Protein AF-A0A6A6GCE8-F1 (afdb_monomer)

Foldseek 3Di:
DDDQDDVVPDDPQVVVLVVVLVVLVDPDPCVVDPVVCCVQPVDPVSSVVVCVVPPDDDWPCVNVQSVDPDHDDVVVLVPTDADDPPDADWDKHWDWQDAPPDDIDIDIDTADPPPQGPNRVNVCLVVVVDPVSCVSVVSHDDD

Nearest PDB structures (foldseek):
  3t9q-assembly1_B  TM=3.334E-01  e=6.397E+00  Bacillus subtilis

Organism: NCBI:txid302913

Radius of gyration: 18.26 Å; Cα contacts (8 Å, |Δi|>4): 139; chains: 1; bounding box: 40×38×46 Å

pLDDT: mean 82.49, std 11.28, range [32.28, 95.44]

Secondary structure (DSSP, 8-state):
-PPPP-TTTS-HHHHHHHHHHHHHTS---TTTS-HHHHHHTSSHHHHHHHHHHS-----TTHHHHHT-SSPPPHHHHHHSPPPPSSS---EEEEEEE--TTS--EEEEEEE-TTTTHHHHHHHHHHTT-SHHHHHHHHTT---

Sequence (143 aa):
MDMPFDHTRCTIEEYVDDATFRLLSVPGPKWYINPDIKVTFKERPAWDAVVADAPLSVAPGLDKVLSSDKPPPITFFASLPKPSKTHKQWGTYGAVLKKSGFPDIVYIGSGTNSVGRVDVRVRVYITGASPFGKLVRNCWSSW

Mean predicted aligned error: 7.43 Å

Solvent-accessible surface area (backbone atoms only — not comparable to full-atom values): 8966 Å² total; per-residue (Å²): 130,86,75,75,89,50,73,92,79,43,55,69,54,58,50,51,54,54,51,53,57,53,54,59,73,50,97,61,60,69,91,78,46,62,63,64,59,40,64,69,45,67,47,70,70,58,43,51,55,50,43,70,77,59,63,77,84,78,62,89,66,47,65,60,48,76,68,42,99,56,84,74,56,72,64,57,61,69,67,52,82,75,66,57,92,87,54,90,43,66,48,75,47,74,44,76,46,76,40,93,98,52,81,70,42,81,45,78,49,73,20,43,80,87,74,55,17,39,44,46,53,59,42,26,44,74,68,27,76,40,76,66,14,33,49,58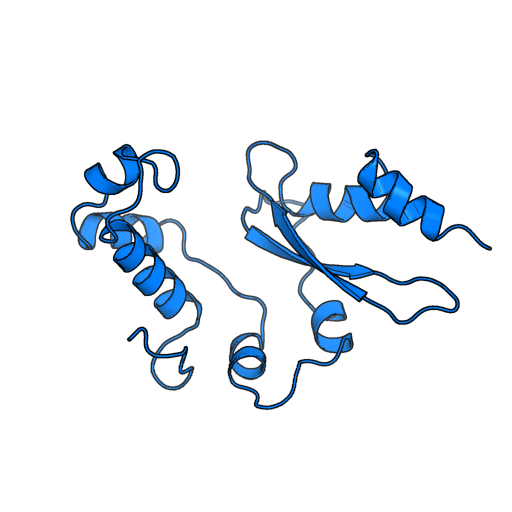,36,62,77,51,73,85,129

Structure (mmCIF, N/CA/C/O backbone):
data_AF-A0A6A6GCE8-F1
#
_entry.id   AF-A0A6A6GCE8-F1
#
loop_
_atom_site.group_PDB
_atom_site.id
_atom_site.type_symbol
_atom_site.label_atom_id
_atom_site.label_alt_id
_atom_site.label_comp_id
_atom_site.label_asym_id
_atom_site.label_entity_id
_atom_site.label_seq_id
_atom_site.pdbx_PDB_ins_code
_atom_site.Cartn_x
_atom_site.Cartn_y
_atom_site.Cartn_z
_atom_site.occupancy
_atom_site.B_iso_or_equiv
_atom_site.auth_seq_id
_atom_site.auth_comp_id
_atom_site.auth_asym_id
_atom_site.auth_atom_id
_atom_site.pdbx_PDB_model_num
ATOM 1 N N . MET A 1 1 ? 0.349 -18.977 -12.584 1.00 46.22 1 MET A N 1
ATOM 2 C CA . MET A 1 1 ? -0.228 -18.799 -11.236 1.00 46.22 1 MET A CA 1
ATOM 3 C C . MET A 1 1 ? 0.749 -17.940 -10.471 1.00 46.22 1 MET A C 1
ATOM 5 O O . MET A 1 1 ? 1.903 -18.340 -10.386 1.00 46.22 1 MET A O 1
ATOM 9 N N . ASP A 1 2 ? 0.329 -16.765 -10.006 1.00 59.22 2 ASP A N 1
ATOM 10 C CA . ASP A 1 2 ? 1.169 -15.984 -9.100 1.00 59.22 2 ASP A CA 1
ATOM 11 C C . ASP A 1 2 ? 1.319 -16.763 -7.795 1.00 59.22 2 ASP A C 1
ATOM 13 O O . ASP A 1 2 ? 0.334 -17.205 -7.202 1.00 59.22 2 ASP A O 1
ATOM 17 N N . MET A 1 3 ? 2.567 -17.003 -7.408 1.00 62.81 3 MET A N 1
ATOM 18 C CA . MET A 1 3 ? 2.886 -17.630 -6.134 1.00 62.81 3 MET A CA 1
ATOM 19 C C . MET A 1 3 ? 2.475 -16.664 -5.018 1.00 62.81 3 MET A C 1
ATOM 21 O O . MET A 1 3 ? 2.830 -15.488 -5.112 1.00 62.81 3 MET A O 1
ATOM 25 N N . PRO A 1 4 ? 1.743 -17.115 -3.985 1.00 72.31 4 PRO A N 1
ATOM 26 C CA . PRO A 1 4 ? 1.458 -16.275 -2.831 1.00 72.31 4 PRO A CA 1
ATOM 27 C C . PRO A 1 4 ? 2.767 -15.817 -2.177 1.00 72.31 4 PRO A C 1
ATOM 29 O O . PRO A 1 4 ? 3.790 -16.499 -2.274 1.00 72.31 4 PRO A O 1
ATOM 32 N N . PHE A 1 5 ? 2.725 -14.658 -1.518 1.00 76.69 5 PHE A N 1
ATOM 33 C CA . PHE A 1 5 ? 3.858 -14.146 -0.754 1.00 76.69 5 PHE A CA 1
ATOM 34 C C . PHE A 1 5 ? 4.348 -15.195 0.257 1.00 76.69 5 PHE A C 1
ATOM 36 O O . PHE A 1 5 ? 3.555 -15.760 1.010 1.00 76.69 5 PHE A O 1
ATOM 43 N N . ASP A 1 6 ? 5.660 -15.430 0.267 1.00 75.69 6 ASP A N 1
ATOM 44 C CA . ASP A 1 6 ? 6.348 -16.337 1.182 1.00 75.69 6 ASP A CA 1
ATOM 45 C C . ASP A 1 6 ? 7.534 -15.593 1.808 1.00 75.69 6 ASP A C 1
ATOM 47 O O . ASP A 1 6 ? 8.576 -15.406 1.173 1.00 75.69 6 ASP A O 1
ATOM 51 N N . HIS A 1 7 ? 7.370 -15.178 3.067 1.00 74.75 7 HIS A N 1
ATOM 52 C CA . HIS A 1 7 ? 8.373 -14.420 3.823 1.00 74.75 7 HIS A CA 1
ATOM 53 C C . HIS A 1 7 ? 9.698 -15.173 4.030 1.00 74.75 7 HIS A C 1
ATOM 55 O O . HIS A 1 7 ? 10.686 -14.567 4.437 1.00 74.75 7 HIS A O 1
ATOM 61 N N . THR A 1 8 ? 9.741 -16.486 3.776 1.00 79.81 8 THR A N 1
ATOM 62 C CA . THR A 1 8 ? 10.981 -17.272 3.855 1.00 79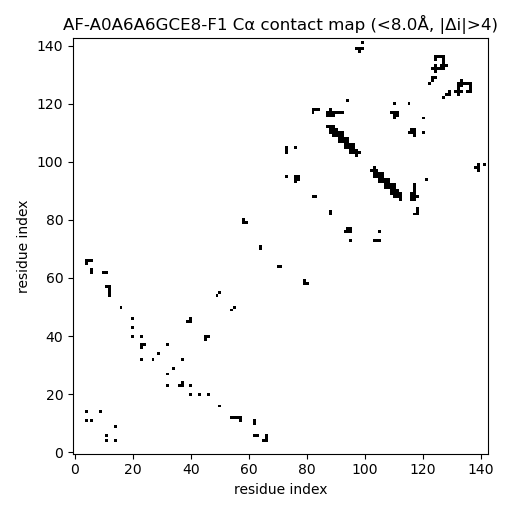.81 8 THR A CA 1
ATOM 63 C C . THR A 1 8 ? 11.850 -17.134 2.604 1.00 79.81 8 THR A C 1
ATOM 65 O O . THR A 1 8 ? 13.020 -17.514 2.632 1.00 79.81 8 THR A O 1
ATOM 68 N N . ARG A 1 9 ? 11.298 -16.593 1.508 1.00 81.00 9 ARG A N 1
ATOM 69 C CA . ARG A 1 9 ? 11.967 -16.507 0.199 1.00 81.00 9 ARG A CA 1
ATOM 70 C C . ARG A 1 9 ? 12.398 -15.100 -0.185 1.00 81.00 9 ARG A C 1
ATOM 72 O O . ARG A 1 9 ? 13.369 -14.962 -0.922 1.00 81.00 9 ARG A O 1
ATOM 79 N N . CYS A 1 10 ? 11.672 -14.086 0.266 1.00 86.44 10 CYS A N 1
ATOM 80 C CA . CYS A 1 10 ? 11.970 -12.685 -0.004 1.00 86.44 10 CYS A CA 1
ATOM 81 C C . CYS A 1 10 ? 11.304 -11.783 1.038 1.00 86.44 10 CYS A C 1
ATOM 83 O O . CYS A 1 10 ? 10.364 -12.178 1.734 1.00 86.44 10 CYS A O 1
ATOM 85 N N . THR A 1 11 ? 11.769 -10.543 1.108 1.00 90.81 11 THR A N 1
ATOM 86 C CA . THR A 1 11 ? 11.090 -9.469 1.840 1.00 90.81 11 THR A CA 1
ATOM 87 C C . THR A 1 11 ? 9.766 -9.089 1.160 1.00 90.81 11 THR A C 1
ATOM 89 O O . THR A 1 11 ? 9.504 -9.457 0.009 1.00 90.81 11 THR A O 1
ATOM 92 N N . ILE A 1 12 ? 8.892 -8.366 1.873 1.00 91.31 12 ILE A N 1
ATOM 93 C CA . ILE A 1 12 ? 7.637 -7.873 1.280 1.00 91.31 12 ILE A CA 1
ATOM 94 C C . ILE A 1 12 ? 7.951 -6.857 0.185 1.00 91.31 12 ILE A C 1
ATOM 96 O O . ILE A 1 12 ? 7.316 -6.877 -0.865 1.00 91.31 12 ILE A O 1
ATOM 100 N N . GLU A 1 13 ? 8.923 -5.986 0.433 1.00 93.00 13 GLU A N 1
ATOM 101 C CA . GLU A 1 13 ? 9.412 -4.983 -0.503 1.00 93.00 13 GLU A CA 1
ATOM 102 C C . GLU A 1 13 ? 9.817 -5.633 -1.830 1.00 93.00 13 GLU A C 1
ATOM 104 O O . GLU A 1 13 ? 9.210 -5.335 -2.857 1.00 93.00 13 GLU A O 1
ATOM 109 N N . GLU A 1 14 ? 10.726 -6.615 -1.794 1.00 91.81 14 GLU A N 1
ATOM 110 C CA . GLU A 1 14 ? 11.170 -7.349 -2.990 1.00 91.81 14 GLU A CA 1
ATOM 111 C C . GLU A 1 14 ? 10.011 -8.034 -3.720 1.00 91.81 14 GLU A C 1
ATOM 113 O O . GLU A 1 14 ? 9.948 -8.015 -4.952 1.00 91.81 14 GLU A O 1
ATOM 118 N N . TYR A 1 15 ? 9.073 -8.628 -2.974 1.00 91.75 15 TYR A N 1
ATOM 119 C CA . TYR A 1 15 ? 7.897 -9.262 -3.563 1.00 91.75 15 TYR A CA 1
ATOM 120 C C . TYR A 1 15 ? 7.009 -8.247 -4.293 1.00 91.75 15 TYR A C 1
ATOM 122 O O . TYR A 1 15 ? 6.556 -8.512 -5.409 1.00 91.75 15 TYR A O 1
ATOM 130 N N . VAL A 1 16 ? 6.747 -7.090 -3.676 1.00 91.44 16 VAL A N 1
ATOM 131 C CA . VAL A 1 16 ? 5.928 -6.019 -4.262 1.00 91.44 16 VAL A CA 1
ATOM 132 C C . VAL A 1 16 ? 6.621 -5.420 -5.481 1.00 91.44 16 VAL A C 1
ATOM 134 O O . VAL A 1 16 ? 5.958 -5.209 -6.498 1.00 91.44 16 VAL A O 1
ATOM 137 N N . ASP A 1 17 ? 7.931 -5.195 -5.420 1.00 93.25 17 ASP A N 1
ATOM 138 C CA . ASP A 1 17 ? 8.709 -4.659 -6.537 1.00 93.25 17 ASP A CA 1
ATOM 139 C C . ASP A 1 17 ? 8.699 -5.617 -7.731 1.00 93.25 17 ASP A C 1
ATOM 141 O O . ASP A 1 17 ? 8.403 -5.210 -8.859 1.00 93.25 17 ASP A O 1
ATOM 145 N N . ASP A 1 18 ? 8.935 -6.909 -7.491 1.00 92.19 18 ASP A N 1
ATOM 146 C CA . ASP A 1 18 ? 8.909 -7.926 -8.540 1.00 92.19 18 ASP A CA 1
ATOM 147 C C . ASP A 1 18 ? 7.506 -8.110 -9.139 1.00 92.19 18 ASP A C 1
ATOM 149 O O . ASP A 1 18 ? 7.341 -8.154 -10.363 1.00 92.19 18 ASP A O 1
ATOM 153 N N . ALA A 1 19 ? 6.474 -8.162 -8.292 1.00 90.94 19 ALA A N 1
ATOM 154 C CA . ALA A 1 19 ? 5.087 -8.238 -8.742 1.00 90.94 19 ALA A CA 1
ATOM 155 C C . ALA A 1 19 ? 4.698 -7.006 -9.572 1.00 90.94 19 ALA A C 1
ATOM 157 O O . ALA A 1 19 ? 4.037 -7.137 -10.605 1.00 90.94 19 ALA A O 1
ATOM 158 N N . THR A 1 20 ? 5.141 -5.813 -9.169 1.00 90.44 20 THR A N 1
ATOM 159 C CA . THR A 1 20 ? 4.852 -4.571 -9.895 1.00 90.44 20 THR A CA 1
ATOM 160 C C . THR A 1 20 ? 5.530 -4.555 -11.258 1.00 90.44 20 THR A C 1
ATOM 162 O O . THR A 1 20 ? 4.884 -4.223 -12.253 1.00 90.44 20 THR A O 1
ATOM 165 N N . PHE A 1 21 ? 6.785 -5.000 -11.349 1.00 92.00 21 PHE A N 1
ATOM 166 C CA . PHE A 1 21 ? 7.459 -5.136 -12.637 1.00 92.00 21 PHE A CA 1
ATOM 167 C C . PHE A 1 21 ? 6.745 -6.145 -13.554 1.00 92.00 21 PHE A C 1
ATOM 169 O O . PHE A 1 21 ? 6.503 -5.866 -14.732 1.00 92.00 21 PHE A O 1
ATOM 176 N N . ARG A 1 22 ? 6.312 -7.294 -13.013 1.00 89.88 22 ARG A N 1
ATOM 177 C CA . ARG A 1 22 ? 5.512 -8.280 -13.763 1.00 89.88 22 ARG A CA 1
ATOM 178 C C . ARG A 1 22 ? 4.199 -7.693 -14.285 1.00 89.88 22 ARG A C 1
ATOM 180 O O . ARG A 1 22 ? 3.833 -7.967 -15.430 1.00 89.88 22 ARG A O 1
ATOM 187 N N . LEU A 1 23 ? 3.523 -6.843 -13.505 1.00 87.31 23 LEU A N 1
ATOM 188 C CA . LEU A 1 23 ? 2.284 -6.175 -13.927 1.00 87.31 23 LEU A CA 1
ATOM 189 C C . LEU A 1 23 ? 2.469 -5.311 -15.182 1.00 87.31 23 LEU A C 1
ATOM 191 O O . LEU A 1 23 ? 1.546 -5.212 -15.991 1.00 87.31 23 LEU A O 1
ATOM 195 N N . LEU A 1 24 ? 3.657 -4.743 -15.410 1.00 86.19 24 LEU A N 1
ATOM 196 C CA . LEU A 1 24 ? 3.935 -3.956 -16.620 1.00 86.19 24 LEU A CA 1
ATOM 197 C C . LEU A 1 24 ? 3.834 -4.798 -17.902 1.00 86.19 24 LEU A C 1
ATOM 199 O O . LEU A 1 24 ? 3.419 -4.293 -18.953 1.00 86.19 24 LEU A O 1
ATOM 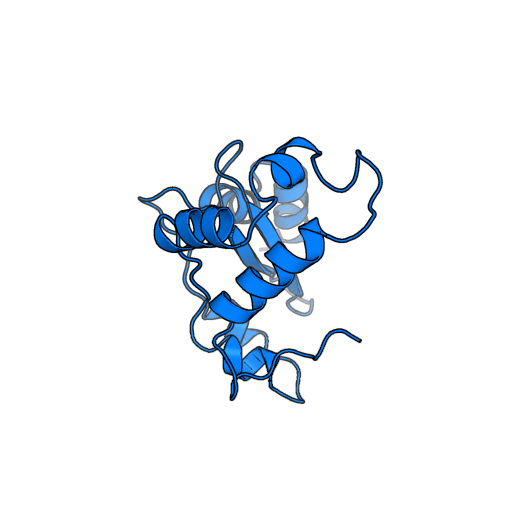203 N N . SER A 1 25 ? 4.135 -6.095 -17.795 1.00 82.69 25 SER A N 1
ATOM 204 C CA . SER A 1 25 ? 4.062 -7.060 -18.899 1.00 82.69 25 SER A CA 1
ATOM 205 C C . SER A 1 25 ? 2.645 -7.577 -19.165 1.00 82.69 25 SER A C 1
ATOM 207 O O . SER A 1 25 ? 2.397 -8.174 -20.212 1.00 82.69 25 SER A O 1
ATOM 209 N N . VAL A 1 26 ? 1.686 -7.325 -18.266 1.00 85.06 26 VAL A N 1
ATOM 210 C CA . VAL A 1 26 ? 0.299 -7.771 -18.447 1.00 85.06 26 VAL A CA 1
ATOM 211 C C . VAL A 1 26 ? -0.357 -6.973 -19.582 1.00 85.06 26 VAL A C 1
ATOM 213 O O . VAL A 1 26 ? -0.300 -5.733 -19.580 1.00 85.06 26 VAL A O 1
ATOM 216 N N . PRO A 1 27 ? -1.003 -7.633 -20.564 1.00 81.81 27 PRO A N 1
ATOM 217 C CA . PRO A 1 27 ? -1.789 -6.948 -21.582 1.00 81.81 27 PRO A CA 1
ATOM 218 C C . PRO A 1 27 ? -3.039 -6.338 -20.931 1.00 81.81 27 PRO A C 1
ATOM 220 O O . PRO A 1 27 ? -4.075 -6.977 -20.793 1.00 81.81 27 PRO A O 1
ATOM 223 N N . GLY A 1 28 ? -2.913 -5.089 -20.489 1.00 79.81 28 GLY A N 1
ATOM 224 C CA . GLY A 1 28 ? -3.994 -4.283 -19.937 1.00 79.81 28 GLY A CA 1
ATOM 225 C C . GLY A 1 28 ? -4.386 -3.153 -20.892 1.00 79.81 28 GLY A C 1
ATOM 226 O O . GLY A 1 28 ? -3.541 -2.667 -21.652 1.00 79.81 28 GLY A O 1
ATOM 227 N N . PRO A 1 29 ? -5.650 -2.706 -20.871 1.00 80.88 29 PRO A N 1
ATOM 228 C CA . PRO A 1 29 ? -6.080 -1.554 -21.655 1.00 80.88 29 PRO A CA 1
ATOM 229 C C . PRO A 1 29 ? -5.353 -0.275 -21.205 1.00 80.88 29 PRO A C 1
ATOM 231 O O . PRO A 1 29 ? -4.949 -0.150 -20.051 1.00 80.88 29 PRO A O 1
ATOM 234 N N . LYS A 1 30 ? -5.218 0.712 -22.104 1.00 79.19 30 LYS A N 1
ATOM 235 C CA . LYS A 1 30 ? -4.456 1.958 -21.849 1.00 79.19 30 LYS A CA 1
ATOM 236 C C . LYS A 1 30 ? -4.938 2.762 -20.632 1.00 79.19 30 LYS A C 1
ATOM 238 O O . LYS A 1 30 ? -4.163 3.519 -20.065 1.00 79.19 30 LYS A O 1
ATOM 243 N N . TRP A 1 31 ? -6.206 2.620 -20.244 1.00 84.12 31 TRP A N 1
ATOM 244 C CA . TRP A 1 31 ? -6.757 3.277 -19.054 1.00 84.12 31 TRP A CA 1
ATOM 245 C C . TRP A 1 31 ? -6.325 2.608 -17.740 1.00 84.12 31 TRP A C 1
ATOM 247 O O . TRP A 1 31 ? -6.473 3.211 -16.682 1.00 84.12 31 TRP A O 1
ATOM 257 N N . TYR A 1 32 ? -5.817 1.374 -17.798 1.00 82.06 32 TYR A N 1
ATOM 258 C CA . T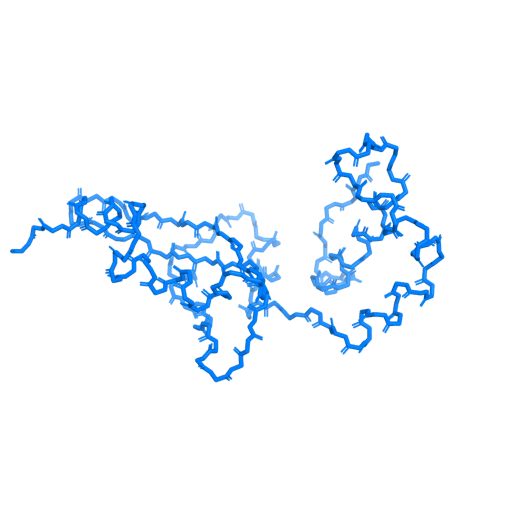YR A 1 32 ? -5.430 0.586 -16.629 1.00 82.06 32 TYR A CA 1
ATOM 259 C C . TYR A 1 32 ? -3.951 0.768 -16.273 1.00 82.06 32 TYR A C 1
ATOM 261 O O . TYR A 1 32 ? -3.619 0.991 -15.112 1.00 82.06 32 TYR A O 1
ATOM 269 N N . ILE A 1 33 ? -3.064 0.720 -17.272 1.00 83.00 33 ILE A N 1
ATOM 270 C CA . ILE A 1 33 ? -1.624 0.965 -17.106 1.00 83.00 33 ILE A CA 1
ATOM 271 C C . ILE A 1 33 ? -1.217 2.069 -18.073 1.00 83.00 33 ILE A C 1
ATOM 273 O O . ILE A 1 33 ? -1.451 1.953 -19.278 1.00 83.00 33 ILE A O 1
ATOM 277 N N . ASN A 1 34 ? -0.572 3.112 -17.547 1.00 85.94 34 ASN A N 1
ATOM 278 C CA . ASN A 1 34 ? -0.030 4.185 -18.370 1.00 85.94 34 ASN A CA 1
ATOM 279 C C . ASN A 1 34 ? 0.992 3.597 -19.374 1.00 85.94 34 ASN A C 1
ATOM 281 O O . ASN A 1 34 ? 1.956 2.959 -18.939 1.00 85.94 34 ASN A O 1
ATOM 285 N N . PRO A 1 35 ? 0.808 3.789 -20.697 1.00 86.50 35 PRO A N 1
ATOM 286 C CA . PRO A 1 35 ? 1.724 3.260 -21.706 1.00 86.50 35 PRO A CA 1
ATOM 287 C C . PRO A 1 35 ? 3.165 3.755 -21.537 1.00 86.50 35 PRO A C 1
ATOM 289 O O . PRO A 1 35 ? 4.085 2.994 -21.830 1.00 86.50 35 PRO A O 1
ATOM 292 N N . ASP A 1 36 ? 3.375 4.962 -21.009 1.00 89.00 36 ASP A N 1
ATOM 293 C CA . ASP A 1 36 ? 4.713 5.521 -20.802 1.00 89.00 36 ASP A CA 1
ATOM 294 C C . ASP A 1 36 ? 5.505 4.694 -19.785 1.00 89.00 36 ASP A C 1
ATOM 296 O O . ASP A 1 36 ? 6.672 4.400 -20.011 1.00 89.00 36 ASP A O 1
ATOM 300 N N . ILE A 1 37 ? 4.850 4.206 -18.722 1.00 87.94 37 ILE A N 1
ATOM 301 C CA . ILE A 1 37 ? 5.480 3.332 -17.717 1.00 87.94 37 ILE A CA 1
ATOM 302 C C . ILE A 1 37 ? 6.005 2.054 -18.384 1.00 87.94 37 ILE A C 1
ATOM 304 O O . ILE A 1 37 ? 7.110 1.610 -18.085 1.00 87.94 37 ILE A O 1
ATOM 308 N N . LYS A 1 38 ? 5.258 1.482 -19.336 1.00 86.38 38 LYS A N 1
ATOM 309 C CA . LYS A 1 38 ? 5.699 0.280 -20.063 1.00 86.38 38 LYS A CA 1
ATOM 310 C C . LYS A 1 38 ? 6.898 0.544 -20.968 1.00 86.38 38 LYS A C 1
ATOM 312 O O . LYS A 1 38 ? 7.729 -0.340 -21.145 1.00 86.38 38 LYS A O 1
ATOM 317 N N . VAL A 1 39 ? 6.966 1.731 -21.568 1.00 88.62 39 VAL A N 1
ATOM 318 C CA . VAL A 1 39 ? 8.080 2.126 -22.438 1.00 88.62 39 VAL A CA 1
ATOM 319 C C . VAL A 1 39 ? 9.326 2.410 -21.603 1.00 88.62 39 VAL A C 1
ATOM 321 O O . VAL A 1 39 ? 10.393 1.887 -21.912 1.00 88.62 39 VAL A O 1
ATOM 324 N N . THR A 1 40 ? 9.186 3.190 -20.530 1.00 91.38 40 THR A N 1
ATOM 325 C CA . THR A 1 40 ? 10.283 3.555 -19.626 1.00 91.38 40 THR A CA 1
ATOM 326 C C . THR A 1 40 ? 10.873 2.336 -18.923 1.00 91.38 40 THR A C 1
ATOM 328 O O . THR A 1 40 ? 12.090 2.209 -18.844 1.00 91.38 40 THR A O 1
ATOM 331 N N . PHE A 1 41 ? 10.027 1.414 -18.462 1.00 92.38 41 PHE A N 1
ATOM 332 C CA . PHE A 1 41 ? 10.437 0.221 -17.716 1.00 92.38 41 PHE A CA 1
ATOM 333 C C . PHE A 1 41 ? 10.275 -1.055 -18.542 1.00 92.38 41 PHE A C 1
ATOM 335 O O . PHE A 1 41 ? 9.849 -2.092 -18.037 1.00 92.38 41 PHE A O 1
ATOM 342 N N . LYS A 1 42 ? 10.609 -0.982 -19.835 1.00 88.25 42 LYS A N 1
ATOM 343 C CA . LYS A 1 42 ? 10.590 -2.147 -20.728 1.00 88.25 42 LYS A CA 1
ATOM 344 C C . LYS A 1 42 ? 11.529 -3.255 -20.240 1.00 88.25 42 LYS A C 1
ATOM 346 O O . LYS A 1 42 ? 11.239 -4.435 -20.419 1.00 88.25 42 LYS A O 1
ATOM 351 N N . GLU A 1 43 ? 12.650 -2.867 -19.641 1.00 91.38 43 GLU A N 1
ATOM 352 C CA . GLU A 1 43 ? 13.677 -3.773 -19.138 1.00 91.38 43 GLU A CA 1
ATOM 353 C C . GLU A 1 43 ? 13.838 -3.620 -17.624 1.00 91.38 43 GLU A C 1
ATOM 355 O O . GLU A 1 43 ? 13.768 -2.516 -17.079 1.00 91.38 43 GLU A O 1
ATOM 360 N N . ARG A 1 44 ? 14.087 -4.747 -16.949 1.00 92.69 44 ARG A N 1
ATOM 361 C CA . ARG A 1 44 ? 14.202 -4.831 -15.487 1.00 92.69 44 ARG A CA 1
ATOM 362 C C . ARG A 1 44 ? 15.257 -3.887 -14.885 1.00 92.69 44 ARG A C 1
ATOM 364 O O . ARG A 1 44 ? 14.934 -3.254 -13.884 1.00 92.69 44 ARG A O 1
ATOM 371 N N . PRO A 1 45 ? 16.443 -3.676 -15.492 1.00 95.44 45 PRO A N 1
ATOM 372 C CA . PRO A 1 45 ? 17.445 -2.776 -14.918 1.00 95.44 45 PRO A CA 1
ATOM 373 C C . PRO A 1 45 ? 16.970 -1.327 -14.738 1.00 95.44 45 PRO A C 1
ATOM 375 O O . PRO A 1 45 ? 17.354 -0.674 -13.771 1.00 95.44 45 PRO A O 1
ATOM 378 N N . ALA A 1 46 ? 16.114 -0.817 -15.632 1.00 93.81 46 ALA A N 1
ATOM 379 C CA . ALA A 1 46 ? 15.567 0.536 -15.499 1.00 93.81 46 ALA A CA 1
ATOM 380 C C . ALA A 1 46 ? 14.606 0.651 -14.304 1.00 93.81 46 ALA A C 1
ATOM 382 O O . ALA A 1 46 ? 14.554 1.688 -13.645 1.00 93.81 46 ALA A O 1
ATOM 383 N N . TRP A 1 47 ? 13.856 -0.417 -14.018 1.00 94.19 47 TRP A N 1
ATOM 384 C CA . TRP A 1 47 ? 12.995 -0.512 -12.840 1.00 94.19 47 TRP A CA 1
ATOM 385 C C . TRP A 1 47 ? 13.824 -0.609 -11.557 1.00 94.19 47 TRP A C 1
ATOM 387 O O . TRP A 1 47 ? 13.611 0.171 -10.631 1.00 94.19 47 TRP A O 1
ATOM 397 N N . ASP A 1 48 ? 14.814 -1.503 -11.537 1.00 94.75 48 ASP A N 1
ATOM 398 C CA . ASP A 1 48 ? 15.682 -1.720 -10.375 1.00 94.75 48 ASP A CA 1
ATOM 399 C C . ASP A 1 48 ? 16.445 -0.449 -9.983 1.00 94.75 48 ASP A C 1
ATOM 401 O O . ASP A 1 48 ? 16.614 -0.176 -8.798 1.00 94.75 48 ASP A O 1
ATOM 405 N N . ALA A 1 49 ? 16.845 0.375 -10.959 1.00 95.19 49 ALA A N 1
ATOM 406 C CA . ALA A 1 49 ? 17.468 1.669 -10.692 1.00 95.19 49 ALA A CA 1
ATOM 407 C C . ALA A 1 49 ? 16.543 2.626 -9.915 1.00 95.19 49 ALA A C 1
ATOM 409 O O . ALA A 1 49 ? 17.004 3.330 -9.019 1.00 95.19 49 ALA A O 1
ATOM 410 N N . VAL A 1 50 ? 15.239 2.637 -10.219 1.00 92.56 50 VAL A N 1
ATOM 411 C CA . VAL A 1 50 ? 14.252 3.463 -9.500 1.00 92.56 50 VAL A CA 1
ATOM 412 C C . VAL A 1 50 ? 13.962 2.899 -8.113 1.00 92.56 50 VAL A C 1
ATOM 414 O O . VAL A 1 50 ? 13.878 3.663 -7.154 1.00 92.56 50 VAL A O 1
ATOM 417 N N . VAL A 1 51 ? 13.850 1.575 -7.988 1.00 93.69 51 VAL A N 1
ATOM 418 C CA . VAL A 1 51 ? 13.678 0.907 -6.688 1.00 93.69 51 VAL A CA 1
ATOM 419 C C . VAL A 1 51 ? 14.877 1.175 -5.774 1.00 93.69 51 VAL A C 1
ATOM 421 O O . VAL A 1 51 ? 14.698 1.427 -4.587 1.00 93.69 51 VAL A O 1
ATOM 424 N N . ALA A 1 52 ? 16.096 1.184 -6.319 1.00 94.62 52 ALA A N 1
ATOM 425 C CA . ALA A 1 52 ? 17.302 1.498 -5.558 1.00 94.62 52 ALA A CA 1
ATOM 426 C C . ALA A 1 52 ? 17.359 2.968 -5.098 1.00 94.62 52 ALA A C 1
ATOM 428 O O . ALA A 1 52 ? 17.839 3.239 -3.998 1.00 94.62 52 ALA A O 1
ATOM 429 N N . ASP A 1 53 ? 16.870 3.908 -5.915 1.00 94.12 53 ASP A N 1
ATOM 430 C CA . ASP A 1 53 ? 16.821 5.341 -5.579 1.00 94.12 53 ASP A CA 1
ATOM 431 C C . ASP A 1 53 ? 15.717 5.669 -4.556 1.00 94.12 53 ASP A C 1
ATOM 433 O O . ASP A 1 53 ? 15.886 6.522 -3.683 1.00 94.12 53 ASP A O 1
ATOM 437 N N . ALA A 1 54 ? 14.589 4.958 -4.628 1.00 89.62 54 ALA A N 1
ATOM 438 C CA . ALA A 1 54 ? 13.424 5.172 -3.777 1.00 89.62 54 ALA A CA 1
ATOM 439 C C . ALA A 1 54 ? 12.856 3.842 -3.247 1.00 89.62 54 ALA A C 1
ATOM 441 O O . ALA A 1 54 ? 11.759 3.439 -3.652 1.00 89.62 54 ALA A O 1
ATOM 442 N N . PRO A 1 55 ? 13.564 3.165 -2.324 1.00 92.00 55 PRO A N 1
ATOM 443 C CA . PRO A 1 55 ? 13.146 1.862 -1.828 1.00 92.00 55 PRO A CA 1
ATOM 444 C C . PRO A 1 55 ? 11.826 1.949 -1.064 1.00 92.00 55 PRO A C 1
ATOM 446 O O . PRO A 1 55 ? 11.557 2.904 -0.322 1.00 92.00 55 PRO A O 1
ATOM 449 N N . LEU A 1 56 ? 11.004 0.912 -1.218 1.00 92.12 56 LEU A N 1
ATOM 450 C CA . LEU A 1 56 ? 9.818 0.738 -0.395 1.00 92.12 56 LEU A CA 1
ATOM 451 C C . LEU A 1 56 ? 10.214 0.511 1.067 1.00 92.12 56 LEU A C 1
ATOM 453 O O . LEU A 1 56 ? 11.293 0.025 1.392 1.00 92.12 56 LEU A O 1
ATOM 457 N N . SER A 1 57 ? 9.307 0.877 1.965 1.00 91.19 57 SER A N 1
ATOM 458 C CA . SER A 1 57 ? 9.401 0.514 3.375 1.00 91.19 57 SER A CA 1
ATOM 459 C C . SER A 1 57 ? 8.039 0.040 3.842 1.00 91.19 57 SER A C 1
ATOM 461 O O . SER A 1 57 ? 7.018 0.677 3.554 1.00 91.19 57 SER A O 1
ATOM 463 N N . VAL A 1 58 ? 8.013 -1.078 4.560 1.00 91.38 58 VAL A N 1
ATOM 464 C CA . VAL A 1 58 ? 6.781 -1.604 5.149 1.00 91.38 58 VAL A CA 1
ATOM 465 C C . VAL A 1 58 ? 6.732 -1.394 6.655 1.00 91.38 58 VAL A C 1
ATOM 467 O O . VAL A 1 58 ? 7.731 -1.139 7.329 1.00 91.38 58 VAL A O 1
ATOM 470 N N . ALA A 1 59 ? 5.523 -1.476 7.208 1.00 90.00 59 ALA A N 1
ATOM 471 C CA . ALA A 1 59 ? 5.353 -1.391 8.646 1.00 90.00 59 ALA A CA 1
ATOM 472 C C . ALA A 1 59 ? 5.948 -2.632 9.344 1.00 90.00 59 ALA A C 1
ATOM 474 O O . ALA A 1 59 ? 5.776 -3.749 8.847 1.00 90.00 59 ALA A O 1
ATOM 475 N N . PRO A 1 60 ? 6.588 -2.474 10.518 1.00 88.56 60 PRO A N 1
ATOM 476 C CA . PRO A 1 60 ? 7.160 -3.597 11.253 1.00 88.56 60 PRO A CA 1
ATOM 477 C C . PRO A 1 60 ? 6.132 -4.698 11.548 1.00 88.56 60 PRO A C 1
ATOM 479 O O . PRO A 1 60 ? 5.025 -4.417 12.009 1.00 88.56 60 PRO A O 1
ATOM 482 N N . GLY A 1 61 ? 6.515 -5.955 11.315 1.00 86.81 61 GLY A N 1
ATOM 483 C CA . GLY A 1 61 ? 5.676 -7.127 11.582 1.00 86.81 61 GLY A CA 1
ATOM 484 C C . GLY A 1 61 ? 4.603 -7.412 10.527 1.00 86.81 61 GLY A C 1
ATOM 485 O O . GLY A 1 61 ? 3.813 -8.338 10.719 1.00 86.81 61 GLY A O 1
ATOM 486 N N . LEU A 1 62 ? 4.554 -6.646 9.428 1.00 87.81 62 LEU A N 1
ATOM 487 C CA . LEU A 1 62 ? 3.615 -6.897 8.331 1.00 87.81 62 LEU A CA 1
ATOM 488 C C . LEU A 1 62 ? 3.848 -8.266 7.670 1.00 87.81 62 LEU A C 1
ATOM 490 O O . LEU A 1 62 ? 2.889 -8.936 7.305 1.00 87.81 62 LEU A O 1
ATOM 494 N N . ASP A 1 63 ? 5.099 -8.706 7.578 1.00 84.94 63 ASP A N 1
ATOM 495 C CA . ASP A 1 63 ? 5.532 -10.013 7.066 1.00 84.94 63 ASP A CA 1
ATOM 496 C C . ASP A 1 63 ? 4.862 -11.172 7.811 1.00 84.94 63 ASP A C 1
ATOM 498 O O . ASP A 1 63 ? 4.277 -12.074 7.202 1.00 84.94 63 ASP A O 1
ATOM 502 N N . LYS A 1 64 ? 4.868 -11.093 9.144 1.00 83.81 64 LYS A N 1
ATOM 503 C CA . LYS A 1 64 ? 4.239 -12.080 10.027 1.00 83.81 64 LYS A CA 1
ATOM 504 C C . LYS A 1 64 ? 2.726 -12.063 9.889 1.00 83.81 64 LYS A C 1
ATOM 506 O O . LYS A 1 64 ? 2.101 -13.116 9.888 1.00 83.81 64 LYS A O 1
ATOM 511 N N . VAL A 1 65 ? 2.142 -10.871 9.761 1.00 86.81 65 VAL A N 1
ATOM 512 C CA . VAL A 1 65 ? 0.695 -10.706 9.589 1.00 86.81 65 VAL A CA 1
ATOM 513 C C . VAL A 1 65 ? 0.219 -11.275 8.254 1.00 86.81 65 VAL A C 1
ATOM 515 O O . VAL A 1 65 ? -0.782 -11.983 8.234 1.00 86.81 65 VAL A O 1
ATOM 518 N N . LEU A 1 66 ? 0.929 -11.008 7.156 1.00 83.06 66 LEU A N 1
ATOM 519 C CA . LEU A 1 66 ? 0.568 -11.522 5.829 1.00 83.06 66 LEU A CA 1
ATOM 520 C C . LEU A 1 66 ? 0.764 -13.037 5.702 1.00 83.06 66 LEU A C 1
ATOM 522 O O . LEU A 1 66 ? 0.093 -13.665 4.890 1.00 83.06 66 LEU A O 1
ATOM 526 N N . SER A 1 67 ? 1.650 -13.616 6.512 1.00 82.06 67 SER A N 1
ATOM 527 C CA . SER A 1 67 ? 1.928 -15.058 6.525 1.00 82.06 67 SER A CA 1
ATOM 528 C C . SER A 1 67 ? 1.105 -15.837 7.560 1.00 82.06 67 SER A C 1
ATOM 530 O O . SER A 1 67 ? 1.270 -17.048 7.689 1.00 82.06 67 SER A O 1
ATOM 532 N N . SER A 1 68 ? 0.254 -15.153 8.329 1.00 85.75 68 SER A N 1
ATOM 533 C CA . SER A 1 68 ? -0.569 -15.747 9.385 1.00 85.75 68 SER A CA 1
ATOM 534 C C . SER A 1 68 ? -1.827 -16.402 8.811 1.00 85.75 68 SER A C 1
ATOM 536 O O . SER A 1 68 ? -2.502 -15.837 7.953 1.00 85.75 68 SER A O 1
ATOM 538 N N . ASP A 1 69 ? -2.196 -17.567 9.344 1.00 88.94 69 ASP A N 1
ATOM 539 C CA . ASP A 1 69 ? -3.464 -18.253 9.056 1.00 88.94 69 ASP A CA 1
ATOM 540 C C . ASP A 1 69 ? -4.675 -17.568 9.717 1.00 88.94 69 ASP A C 1
ATOM 542 O O . ASP A 1 69 ? -5.828 -17.802 9.349 1.00 88.94 69 ASP A O 1
ATOM 546 N N . LYS A 1 70 ? -4.410 -16.698 10.696 1.00 90.94 70 LYS A N 1
ATOM 547 C CA . LYS A 1 70 ? -5.404 -15.905 11.419 1.00 90.94 70 LYS A CA 1
ATOM 548 C C . LYS A 1 70 ? -5.334 -14.436 11.011 1.00 90.94 70 LYS A C 1
ATOM 550 O O . LYS A 1 70 ? -4.230 -13.900 10.872 1.00 90.94 70 LYS A O 1
ATOM 555 N N . PRO A 1 71 ? -6.484 -13.748 10.899 1.00 88.06 71 PRO A N 1
ATOM 556 C CA . PRO A 1 71 ? -6.498 -12.319 10.619 1.00 88.06 71 PRO A CA 1
ATOM 557 C C . PRO A 1 71 ? -5.816 -11.530 11.751 1.00 88.06 71 PRO A C 1
ATOM 559 O O . PRO A 1 71 ? -5.948 -11.900 12.924 1.00 88.06 71 PRO A O 1
ATOM 562 N N . PRO A 1 72 ? -5.112 -10.426 11.437 1.00 90.00 72 PRO A N 1
ATOM 563 C CA . PRO A 1 72 ? -4.486 -9.592 12.454 1.00 90.00 72 PRO A CA 1
ATOM 564 C C . PRO A 1 72 ? -5.535 -8.978 13.391 1.00 90.00 72 PRO A C 1
ATOM 566 O O . PRO A 1 72 ? -6.584 -8.515 12.929 1.00 90.00 72 PRO A O 1
ATOM 569 N N . PRO A 1 73 ? -5.257 -8.903 14.704 1.00 90.38 73 PRO A N 1
ATOM 570 C CA . PRO A 1 73 ? -6.137 -8.208 15.629 1.00 90.38 73 PRO A CA 1
ATOM 571 C C . PRO A 1 73 ? -6.124 -6.706 15.343 1.00 90.38 73 PRO A C 1
ATOM 573 O O . PRO A 1 73 ? -5.140 -6.152 14.851 1.00 90.38 73 PRO A O 1
ATOM 576 N N . ILE A 1 74 ? -7.183 -5.999 15.735 1.00 89.50 74 ILE A N 1
ATOM 577 C CA . ILE A 1 74 ? -7.262 -4.555 15.482 1.00 89.50 74 ILE A CA 1
ATOM 578 C C . ILE A 1 74 ? -6.151 -3.748 16.176 1.00 89.50 74 ILE A C 1
ATOM 580 O O . ILE A 1 74 ? -5.751 -2.677 15.719 1.00 89.50 74 ILE A O 1
ATOM 584 N N . THR A 1 75 ? -5.616 -4.292 17.270 1.00 89.69 75 THR A N 1
ATOM 585 C CA . THR A 1 75 ? -4.494 -3.725 18.020 1.00 89.69 75 THR A CA 1
ATOM 586 C C . THR A 1 75 ? -3.213 -3.654 17.194 1.00 89.69 75 THR A C 1
ATOM 588 O O . THR A 1 75 ? -2.448 -2.712 17.384 1.00 89.69 75 THR A O 1
ATOM 591 N N . PHE A 1 76 ? -3.009 -4.563 16.231 1.00 90.94 76 PHE A N 1
ATOM 592 C CA . PHE A 1 76 ? -1.897 -4.475 15.282 1.00 90.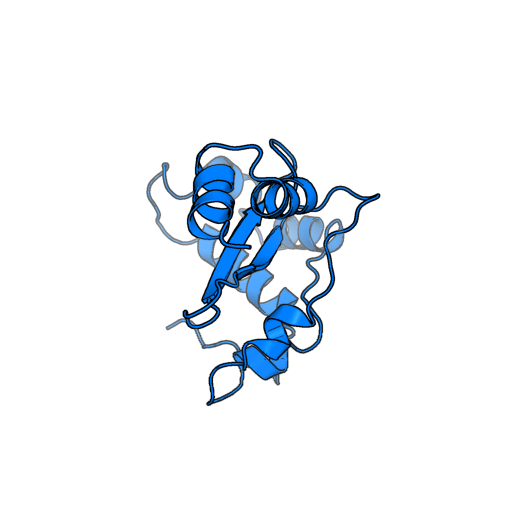94 76 PHE A CA 1
ATOM 593 C C . PHE A 1 76 ? -1.977 -3.169 14.485 1.00 90.94 76 PHE A C 1
ATOM 595 O O . PHE A 1 76 ? -1.041 -2.373 14.513 1.00 90.94 76 PHE A O 1
ATOM 602 N N . PHE A 1 77 ? -3.130 -2.886 13.869 1.00 89.25 77 PHE A N 1
ATOM 603 C CA . PHE A 1 77 ? -3.335 -1.661 13.089 1.00 89.25 77 PHE A CA 1
ATOM 604 C C . PHE A 1 77 ? -3.202 -0.391 13.935 1.00 89.25 77 PHE A C 1
ATOM 606 O O . PHE A 1 77 ? -2.670 0.612 13.465 1.00 89.25 77 PHE A O 1
ATOM 613 N N . ALA A 1 78 ? -3.641 -0.433 15.196 1.00 86.69 78 ALA A N 1
ATOM 614 C CA . ALA A 1 78 ? -3.474 0.681 16.128 1.00 86.69 78 ALA A CA 1
ATOM 615 C C . ALA A 1 78 ? -2.007 0.916 16.543 1.00 86.69 78 ALA A C 1
ATOM 617 O O . ALA A 1 78 ? -1.670 2.021 16.967 1.00 86.69 78 ALA A O 1
ATOM 618 N N . SER A 1 79 ? -1.152 -0.106 16.430 1.00 89.25 79 SER A N 1
ATOM 619 C CA . SER A 1 79 ? 0.273 -0.048 16.782 1.00 89.25 79 SER A CA 1
ATOM 620 C C . SER A 1 79 ? 1.185 0.403 15.635 1.00 89.25 79 SER A C 1
ATOM 622 O O . SER A 1 79 ? 2.367 0.657 15.863 1.00 89.25 79 SER A O 1
ATOM 624 N N . LEU A 1 80 ? 0.650 0.518 14.413 1.00 88.81 80 LEU A N 1
ATOM 625 C CA . LEU A 1 80 ? 1.434 0.883 13.234 1.00 88.81 80 LEU A CA 1
ATOM 626 C C . LEU A 1 80 ? 2.068 2.279 13.370 1.00 88.81 80 LEU A C 1
ATOM 628 O O . LEU A 1 80 ? 1.491 3.169 14.011 1.00 88.81 80 LEU A O 1
ATOM 632 N N . PRO A 1 81 ? 3.230 2.512 12.729 1.00 89.25 81 PRO A N 1
ATOM 633 C CA . PRO A 1 81 ? 3.874 3.816 12.734 1.00 89.25 81 PRO A CA 1
ATOM 634 C C . PRO A 1 81 ? 2.935 4.916 12.236 1.00 89.25 81 PRO A C 1
ATOM 636 O O . PRO A 1 81 ? 2.246 4.775 11.224 1.00 89.25 81 PRO A O 1
ATOM 639 N N . LYS A 1 82 ? 2.930 6.051 12.938 1.00 87.69 82 LYS A N 1
ATOM 640 C CA . LYS A 1 82 ? 2.196 7.231 12.478 1.00 87.69 82 LYS A CA 1
ATOM 641 C C . LYS A 1 82 ? 2.925 7.855 11.283 1.00 87.69 82 LYS A C 1
ATOM 643 O O . LYS A 1 82 ? 4.156 7.869 11.282 1.00 87.69 82 LYS A O 1
ATOM 648 N N . PRO A 1 83 ? 2.196 8.438 10.316 1.00 86.31 83 PRO A N 1
ATOM 649 C CA . PRO A 1 83 ? 2.817 9.150 9.206 1.00 86.31 83 PRO A CA 1
ATOM 650 C C . PRO A 1 83 ? 3.757 10.256 9.697 1.00 86.31 83 PRO A C 1
ATOM 652 O O . PRO A 1 83 ? 3.475 10.937 10.692 1.00 86.31 83 PRO A O 1
ATOM 655 N N . SER A 1 84 ? 4.860 10.453 8.978 1.00 84.62 84 SER A N 1
ATOM 656 C CA . SER A 1 84 ? 5.803 11.534 9.233 1.00 84.62 84 SER A CA 1
ATOM 657 C C . SER A 1 84 ? 5.101 12.882 9.116 1.00 84.62 84 SER A C 1
ATOM 659 O O . SER A 1 84 ? 4.363 13.147 8.169 1.00 84.62 84 SER A O 1
ATOM 661 N N . LYS A 1 85 ? 5.354 13.760 10.087 1.00 82.31 85 LYS A N 1
ATOM 662 C CA . LYS A 1 85 ? 4.875 15.149 10.047 1.00 82.31 85 LYS A CA 1
ATOM 663 C C . LYS A 1 85 ? 5.839 16.079 9.312 1.00 82.31 85 LYS A C 1
ATOM 665 O O . LYS A 1 85 ? 5.457 17.191 8.964 1.00 82.31 85 LYS A O 1
ATOM 670 N N . THR A 1 86 ? 7.085 15.648 9.128 1.00 83.06 86 THR A N 1
ATOM 671 C CA . THR A 1 86 ? 8.184 16.471 8.608 1.00 83.06 86 THR A CA 1
ATOM 672 C C . THR A 1 86 ? 8.554 16.109 7.175 1.00 83.06 86 THR A C 1
ATOM 674 O O . THR A 1 86 ? 8.936 16.990 6.410 1.00 83.06 86 THR A O 1
ATOM 677 N N . HIS A 1 87 ? 8.370 14.849 6.777 1.00 83.19 87 HIS A N 1
ATOM 678 C CA . HIS A 1 87 ? 8.681 14.370 5.433 1.00 83.19 87 HIS A CA 1
ATOM 679 C C . HIS A 1 87 ? 7.404 14.045 4.663 1.00 83.19 87 HIS A C 1
ATOM 681 O O . HIS A 1 87 ? 6.426 13.547 5.223 1.00 83.19 87 HIS A O 1
ATOM 687 N N . LYS A 1 88 ? 7.404 14.321 3.356 1.00 83.75 88 LYS A N 1
ATOM 688 C CA . LYS A 1 88 ? 6.295 13.920 2.488 1.00 83.75 88 LYS A CA 1
ATOM 689 C C . LYS A 1 88 ? 6.393 12.422 2.238 1.00 83.75 88 LYS A C 1
ATOM 691 O O . LYS A 1 88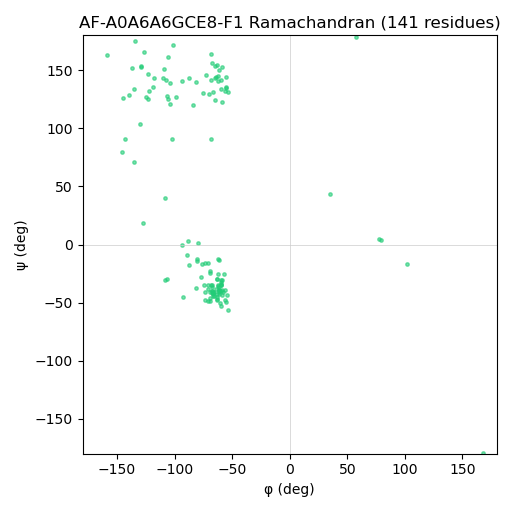 ? 7.449 11.951 1.840 1.00 83.75 88 LYS A O 1
ATOM 696 N N . GLN A 1 89 ? 5.292 11.706 2.427 1.00 85.81 89 GLN A N 1
ATOM 697 C CA . GLN A 1 89 ? 5.227 10.271 2.165 1.00 85.81 89 GLN A CA 1
ATOM 698 C C . GLN A 1 89 ? 4.121 9.977 1.153 1.00 85.81 89 GLN A C 1
ATOM 700 O O . GLN A 1 89 ? 2.997 10.479 1.291 1.00 85.81 89 GLN A O 1
ATOM 705 N N . TRP A 1 90 ? 4.461 9.170 0.147 1.00 87.69 90 TRP A N 1
ATOM 706 C CA . TRP A 1 90 ? 3.504 8.401 -0.639 1.00 87.69 90 TRP A CA 1
ATOM 707 C C . TRP A 1 90 ? 3.394 7.015 -0.013 1.00 87.69 90 TRP A C 1
ATOM 709 O O . TRP A 1 90 ? 4.391 6.463 0.439 1.00 87.69 90 TRP A O 1
ATOM 719 N N . GLY A 1 91 ? 2.187 6.469 0.038 1.00 88.94 91 GLY A N 1
ATOM 720 C CA . GLY A 1 91 ? 2.018 5.083 0.438 1.00 88.94 91 GLY A CA 1
ATOM 721 C C . GLY A 1 91 ? 0.578 4.705 0.718 1.00 88.94 91 GLY A C 1
ATOM 722 O O . GLY A 1 91 ? -0.350 5.518 0.610 1.00 88.94 91 GLY A O 1
ATOM 723 N N . THR A 1 92 ? 0.420 3.444 1.093 1.00 89.38 92 THR A N 1
ATOM 724 C CA . THR A 1 92 ? -0.794 2.890 1.685 1.00 89.38 92 THR A CA 1
ATOM 725 C C . THR A 1 92 ? -0.763 3.071 3.196 1.00 89.38 92 THR A C 1
ATOM 727 O O . THR A 1 92 ? 0.287 2.944 3.820 1.00 89.38 92 THR A O 1
ATOM 730 N N . TYR A 1 93 ? -1.911 3.347 3.802 1.00 88.12 93 TYR A N 1
ATOM 731 C CA . TYR A 1 93 ? -2.038 3.505 5.246 1.00 88.12 93 TYR A CA 1
ATOM 732 C C . TYR A 1 93 ? -3.282 2.791 5.766 1.00 88.12 93 TYR A C 1
ATOM 734 O O . TYR A 1 93 ? -4.282 2.658 5.060 1.00 88.12 93 TYR A O 1
ATOM 742 N N . GLY A 1 94 ? -3.217 2.369 7.028 1.00 87.38 94 GLY A N 1
ATOM 743 C CA . GLY A 1 94 ? -4.362 1.888 7.790 1.00 87.38 94 GLY A CA 1
ATOM 744 C C . GLY A 1 94 ? -4.824 2.939 8.796 1.00 87.38 94 GLY A C 1
ATOM 745 O O . GLY A 1 94 ? -4.005 3.585 9.447 1.00 87.38 94 GLY A O 1
ATOM 746 N N . ALA A 1 95 ? -6.134 3.107 8.935 1.00 84.75 95 ALA A N 1
ATOM 747 C CA . ALA A 1 95 ? -6.751 3.914 9.978 1.00 84.75 95 ALA A CA 1
ATOM 748 C C . ALA A 1 95 ? -7.728 3.049 10.780 1.00 84.75 95 ALA A C 1
ATOM 750 O O . ALA A 1 95 ? -8.633 2.439 10.212 1.00 84.75 95 ALA A O 1
ATOM 751 N N . VAL A 1 96 ? -7.549 3.013 12.102 1.00 87.62 96 VAL A N 1
ATOM 752 C CA . VAL A 1 96 ? -8.521 2.398 13.010 1.00 87.62 96 VAL A CA 1
ATOM 753 C C . VAL A 1 96 ? -9.602 3.421 13.321 1.00 87.62 96 VAL A C 1
ATOM 755 O O . VAL A 1 96 ? -9.335 4.504 13.842 1.00 87.62 96 VAL A O 1
ATOM 758 N N . LEU A 1 97 ? -10.823 3.058 12.972 1.00 82.75 97 LEU A N 1
ATOM 759 C CA . LEU A 1 97 ? -12.024 3.858 13.077 1.00 82.75 97 LEU A CA 1
ATOM 760 C C . LEU A 1 97 ? -12.831 3.361 14.279 1.00 82.75 97 LEU A C 1
ATOM 762 O O . LEU A 1 97 ? -13.194 2.188 14.326 1.00 82.75 97 LEU A O 1
ATOM 766 N N . LYS A 1 98 ? -13.096 4.241 15.249 1.00 81.12 98 LYS A N 1
ATOM 767 C CA . LYS A 1 98 ? -13.785 3.887 16.498 1.00 81.12 98 LYS A CA 1
ATOM 768 C C . LYS A 1 98 ? -15.084 4.665 16.638 1.00 81.12 98 LYS A C 1
ATOM 770 O O . LYS A 1 98 ? -15.093 5.879 16.441 1.00 81.12 98 LYS A O 1
ATOM 775 N N . LYS A 1 99 ? -16.158 3.983 17.040 1.00 79.44 99 LYS A N 1
ATOM 776 C CA . LYS A 1 99 ? -17.463 4.590 17.334 1.00 79.44 99 LYS A CA 1
ATOM 777 C C . LYS A 1 99 ? -18.068 3.946 18.577 1.00 79.44 99 LYS A C 1
ATOM 779 O O . LYS A 1 99 ? -18.184 2.729 18.640 1.00 79.44 99 LYS A O 1
ATOM 784 N N . SER A 1 100 ? -18.492 4.763 19.542 1.00 79.38 100 SER A N 1
ATOM 785 C CA . SER A 1 100 ? -19.146 4.266 20.760 1.00 79.38 100 SER A CA 1
ATOM 786 C C . SER A 1 100 ? -20.373 3.414 20.421 1.00 79.38 100 SER A C 1
ATOM 788 O O . SER A 1 100 ? -21.192 3.816 19.595 1.00 79.38 100 SER A O 1
ATOM 790 N N . GLY A 1 101 ? -20.480 2.237 21.038 1.00 83.12 101 GLY A N 1
ATOM 791 C CA . GLY A 1 101 ? -21.569 1.284 20.800 1.00 83.12 101 GLY A CA 1
ATOM 792 C C . GLY A 1 101 ? -21.452 0.458 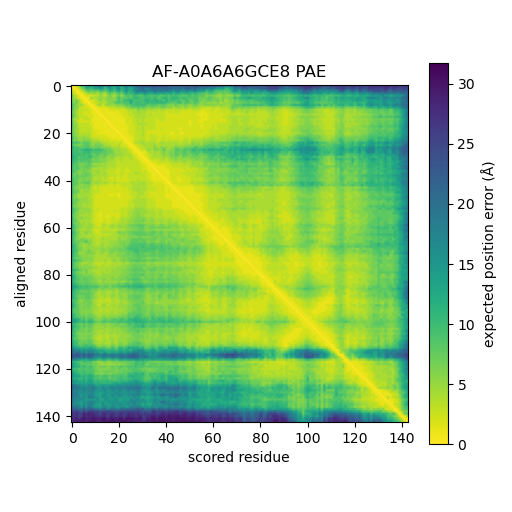19.513 1.00 83.12 101 GLY A C 1
ATOM 793 O O . GLY A 1 101 ? -22.366 -0.305 19.218 1.00 83.12 101 GLY A O 1
ATOM 794 N N . PHE A 1 102 ? -20.356 0.576 18.753 1.00 83.00 102 PHE A N 1
ATOM 795 C CA . PHE A 1 102 ? -20.120 -0.196 17.530 1.00 83.00 102 PHE A CA 1
ATOM 796 C C . PHE A 1 102 ? -18.738 -0.862 17.550 1.00 83.00 102 PHE A C 1
ATOM 798 O O . PHE A 1 102 ? -17.825 -0.350 18.200 1.00 83.00 102 PHE A O 1
ATOM 805 N N . PRO A 1 103 ? -18.554 -1.983 16.829 1.00 84.88 103 PRO A N 1
ATOM 806 C CA . PRO A 1 103 ? -17.234 -2.564 16.631 1.00 84.88 103 PRO A CA 1
ATOM 807 C C . PRO A 1 103 ? -16.292 -1.575 15.940 1.00 84.88 103 PRO A C 1
ATOM 809 O O . PRO A 1 103 ? -16.693 -0.860 15.019 1.00 84.88 103 PRO A O 1
ATOM 812 N N . ASP A 1 104 ? -15.031 -1.568 16.363 1.00 88.69 104 ASP A N 1
ATOM 813 C CA . ASP A 1 104 ? -13.989 -0.818 15.674 1.00 88.69 104 ASP A CA 1
ATOM 814 C C . ASP A 1 104 ? -13.770 -1.387 14.253 1.00 88.69 104 ASP A C 1
ATOM 816 O O . ASP A 1 104 ? -13.832 -2.600 14.034 1.00 88.69 104 ASP A O 1
ATOM 820 N N . ILE A 1 105 ? -13.476 -0.517 13.283 1.00 86.88 105 ILE A N 1
ATOM 821 C CA . ILE A 1 105 ? -13.287 -0.885 11.870 1.00 86.88 105 ILE A CA 1
ATOM 822 C C . ILE A 1 105 ? -11.903 -0.443 11.393 1.00 86.88 105 ILE A C 1
ATOM 824 O O . ILE A 1 105 ? -11.386 0.592 11.810 1.00 86.88 105 ILE A O 1
ATOM 828 N N . VAL A 1 106 ? -11.303 -1.208 10.481 1.00 87.19 106 VAL A N 1
ATOM 829 C CA . VAL A 1 106 ? -10.070 -0.821 9.785 1.00 87.19 106 VAL A CA 1
ATOM 830 C C . VAL A 1 106 ? -10.414 -0.252 8.414 1.00 87.19 106 VAL A C 1
ATOM 832 O O . VAL A 1 106 ? -11.087 -0.897 7.614 1.00 87.19 106 VAL A O 1
ATOM 835 N N . TYR A 1 107 ? -9.917 0.947 8.129 1.00 85.31 107 TYR A N 1
ATOM 836 C CA . TYR A 1 107 ? -9.939 1.540 6.797 1.00 85.31 107 TYR A CA 1
ATOM 837 C C . TYR A 1 107 ? -8.538 1.506 6.190 1.00 85.31 107 TYR A C 1
ATOM 839 O O . TYR A 1 107 ? -7.588 1.981 6.812 1.00 85.31 107 TYR A O 1
ATOM 847 N N . ILE A 1 108 ? -8.420 0.978 4.972 1.00 87.25 108 ILE A N 1
ATOM 848 C CA . ILE A 1 108 ? -7.182 1.000 4.191 1.00 87.25 108 ILE A CA 1
ATOM 849 C C . ILE A 1 108 ? -7.330 2.036 3.082 1.00 87.25 108 ILE A C 1
ATOM 851 O O . ILE A 1 108 ? -8.280 1.996 2.301 1.00 87.25 108 ILE A O 1
ATOM 855 N N . GLY A 1 109 ? -6.387 2.969 3.022 1.00 85.44 109 GLY A N 1
ATOM 856 C CA . GLY A 1 109 ? -6.350 4.014 2.009 1.00 85.44 109 GLY A CA 1
ATOM 857 C C . GLY A 1 109 ? -4.960 4.182 1.417 1.00 85.44 109 GLY A C 1
ATOM 858 O O . GLY A 1 109 ? -3.988 3.573 1.861 1.00 85.44 109 GLY A O 1
ATOM 859 N N . SER A 1 110 ? -4.861 5.050 0.417 1.00 87.06 110 SER A N 1
ATOM 860 C CA . SER A 1 110 ? -3.594 5.485 -0.167 1.00 87.06 110 SER A CA 1
ATOM 861 C C . SER A 1 110 ? -3.525 7.009 -0.236 1.00 87.06 110 SER A C 1
ATOM 863 O O . SER A 1 110 ? -4.545 7.707 -0.247 1.00 87.06 110 SER A O 1
ATOM 865 N N . GLY A 1 111 ? -2.312 7.555 -0.208 1.00 84.00 111 GLY A N 1
ATOM 866 C CA . GLY A 1 111 ? -2.085 8.996 -0.289 1.00 84.00 111 GLY A CA 1
ATOM 867 C C . GLY A 1 111 ? -0.813 9.294 -1.059 1.00 84.00 111 GLY A C 1
ATOM 868 O O . GLY A 1 111 ? 0.231 8.760 -0.713 1.00 84.00 111 GLY A O 1
ATOM 869 N N . THR A 1 112 ? -0.900 10.133 -2.092 1.00 80.62 112 THR A N 1
ATOM 870 C CA . THR A 1 112 ? 0.217 10.525 -2.969 1.00 80.62 112 THR A CA 1
ATOM 871 C C . THR A 1 112 ? 0.773 11.905 -2.609 1.00 80.62 112 THR A C 1
ATOM 873 O O . THR A 1 112 ? 0.184 12.658 -1.829 1.00 80.62 112 THR A O 1
ATOM 876 N N . ASN A 1 113 ? 1.896 12.276 -3.230 1.00 68.81 113 ASN A N 1
ATOM 877 C CA . ASN A 1 113 ? 2.532 13.584 -3.052 1.00 68.81 113 ASN A CA 1
ATOM 878 C C . ASN A 1 113 ? 1.751 14.758 -3.694 1.00 68.81 113 ASN A C 1
ATOM 880 O O . ASN A 1 113 ? 2.011 15.911 -3.360 1.00 68.81 113 ASN A O 1
ATOM 884 N N . SER A 1 114 ? 0.789 14.499 -4.591 1.00 65.06 114 SER A N 1
ATOM 885 C CA . SER A 1 114 ? 0.099 15.553 -5.352 1.00 65.06 114 SER A CA 1
ATOM 886 C C . SER A 1 114 ? -1.039 16.235 -4.584 1.00 65.06 114 SER A C 1
ATOM 888 O O . SER A 1 114 ? -1.196 17.447 -4.698 1.00 65.06 114 SER A O 1
ATOM 890 N N . VAL A 1 115 ? -1.813 15.503 -3.767 1.00 58.47 115 VAL A N 1
ATOM 891 C CA . VAL A 1 115 ? -2.924 16.073 -2.976 1.00 58.47 115 VAL A CA 1
ATOM 892 C C . VAL A 1 115 ? -3.015 15.403 -1.602 1.00 58.47 115 VAL A C 1
ATOM 894 O O . VAL A 1 115 ? -3.717 14.405 -1.400 1.00 58.47 115 VAL A O 1
ATOM 897 N N . GLY A 1 116 ? -2.304 15.994 -0.642 1.00 62.12 116 GLY A N 1
ATOM 898 C CA . GLY A 1 116 ? -2.475 15.740 0.788 1.00 62.12 116 GLY A CA 1
ATOM 899 C C . GLY A 1 116 ? -1.444 14.820 1.439 1.00 62.12 116 GLY A C 1
ATOM 900 O O . GLY A 1 116 ? -1.314 14.882 2.651 1.00 62.12 116 GLY A O 1
ATOM 901 N N . ARG A 1 117 ? -0.648 14.027 0.707 1.00 81.12 117 ARG A N 1
ATOM 902 C CA . ARG A 1 117 ? 0.285 13.065 1.340 1.00 81.12 117 ARG A CA 1
ATOM 903 C C . ARG A 1 117 ? -0.480 12.093 2.260 1.00 81.12 117 ARG A C 1
ATOM 905 O O . ARG A 1 117 ? -1.703 12.164 2.407 1.00 81.12 117 ARG A O 1
ATOM 912 N N . VAL A 1 118 ? 0.215 11.147 2.878 1.00 85.56 118 VAL A N 1
ATOM 913 C CA . VAL A 1 118 ? -0.434 10.239 3.838 1.00 85.56 118 VAL A CA 1
ATOM 914 C C . VAL A 1 118 ? -0.915 10.993 5.094 1.00 85.56 118 VAL A C 1
ATOM 916 O O . VAL A 1 118 ? -2.030 10.762 5.564 1.00 85.56 118 VAL A O 1
ATOM 919 N N . ASP A 1 119 ? -0.136 11.945 5.617 1.00 83.56 119 ASP A N 1
ATOM 920 C CA . ASP A 1 119 ? -0.438 12.610 6.893 1.00 83.56 119 ASP A CA 1
ATOM 921 C C . ASP A 1 119 ? -1.700 13.492 6.848 1.00 83.56 119 ASP A C 1
ATOM 923 O O . ASP A 1 119 ? -2.506 13.451 7.784 1.00 83.56 119 ASP A O 1
ATOM 927 N N . VAL A 1 120 ? -1.926 14.260 5.771 1.00 81.94 120 VAL A N 1
ATOM 928 C CA . VAL A 1 120 ? -3.131 15.103 5.671 1.00 81.94 120 VAL A CA 1
ATOM 929 C C . VAL A 1 120 ? -4.362 14.235 5.463 1.00 81.94 120 VAL A C 1
ATOM 931 O O . VAL A 1 120 ? -5.407 14.554 6.022 1.00 81.94 120 VAL A O 1
ATOM 934 N N . ARG A 1 121 ? -4.262 13.117 4.730 1.00 80.19 121 ARG A N 1
ATOM 935 C CA . ARG A 1 121 ? -5.387 12.179 4.566 1.00 80.19 121 ARG A CA 1
ATOM 936 C C . ARG A 1 121 ? -5.830 11.622 5.912 1.00 80.19 121 ARG A C 1
ATOM 938 O O . ARG A 1 121 ? -6.999 11.758 6.263 1.00 80.19 121 ARG A O 1
ATOM 945 N N . VAL A 1 122 ? -4.884 11.115 6.704 1.00 78.75 122 VAL A N 1
ATOM 946 C CA . VAL A 1 122 ? -5.163 10.635 8.065 1.00 78.75 122 VAL A CA 1
ATOM 947 C C . VAL A 1 122 ? -5.750 11.755 8.931 1.00 78.75 122 VAL A C 1
ATOM 949 O O . VAL A 1 122 ? -6.754 11.555 9.616 1.00 78.75 122 VAL A O 1
ATOM 952 N N . ARG A 1 123 ? -5.187 12.967 8.856 1.00 78.75 123 ARG A N 1
ATOM 953 C CA . ARG A 1 123 ? -5.679 14.130 9.604 1.00 78.75 123 ARG A CA 1
ATOM 954 C C . ARG A 1 123 ? -7.104 14.510 9.227 1.00 78.75 123 ARG A C 1
ATOM 956 O O . ARG A 1 123 ? -7.874 14.829 10.119 1.00 78.75 123 ARG A O 1
ATOM 963 N N . VAL A 1 124 ? -7.465 14.465 7.947 1.00 79.19 124 VAL A N 1
ATOM 964 C CA . VAL A 1 124 ? -8.806 14.813 7.459 1.00 79.19 124 VAL A CA 1
ATOM 965 C C . VAL A 1 124 ? -9.884 13.924 8.075 1.00 79.19 124 VAL A C 1
ATOM 967 O O . VAL A 1 124 ? -10.983 14.420 8.304 1.00 79.19 124 VAL A O 1
ATOM 970 N N . TYR A 1 125 ? -9.591 12.657 8.382 1.00 75.88 125 TYR A N 1
ATOM 971 C CA . TYR A 1 125 ? -10.533 11.787 9.094 1.00 75.88 125 TYR A CA 1
ATOM 972 C C . TYR A 1 125 ? -10.690 12.189 10.566 1.00 75.88 125 TYR A C 1
ATOM 974 O O . TYR A 1 125 ? -11.803 12.194 11.080 1.00 75.88 125 TYR A O 1
ATOM 982 N N . ILE A 1 126 ? -9.601 12.601 11.224 1.00 72.12 126 ILE A N 1
ATOM 983 C CA . ILE A 1 126 ? -9.608 13.056 12.626 1.00 72.12 126 ILE A CA 1
ATOM 984 C C . ILE A 1 126 ? -10.302 14.419 12.760 1.00 72.12 126 ILE A C 1
ATOM 986 O O . ILE A 1 126 ? -11.159 14.629 13.614 1.00 72.12 126 ILE A O 1
ATOM 990 N N . THR A 1 127 ? -9.927 15.375 11.910 1.00 73.38 127 THR A N 1
ATOM 991 C CA . THR A 1 127 ? -10.405 16.762 11.950 1.00 73.38 127 THR A CA 1
ATOM 992 C C . THR A 1 127 ? -11.676 16.969 11.148 1.00 73.38 127 THR A C 1
ATOM 994 O O . THR A 1 127 ? -12.096 18.113 10.997 1.00 73.38 127 THR A O 1
ATOM 997 N N . GLY A 1 128 ? -12.237 15.906 10.567 1.00 74.25 128 GLY A N 1
ATOM 998 C CA . GLY A 1 128 ? -13.338 15.910 9.610 1.00 74.25 128 GLY A CA 1
ATOM 999 C C . GLY A 1 128 ? -13.359 17.098 8.638 1.00 74.25 128 GLY A C 1
ATOM 1000 O O . GLY A 1 12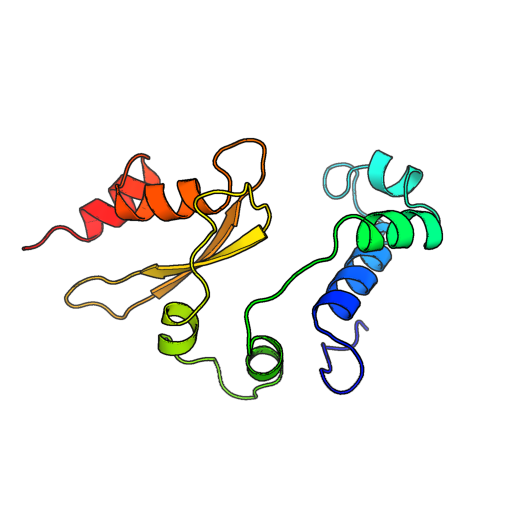8 ? -14.398 17.726 8.444 1.00 74.25 128 GLY A O 1
ATOM 1001 N N . ALA A 1 129 ? -12.207 17.465 8.078 1.00 75.12 129 ALA A N 1
ATOM 1002 C CA . ALA A 1 129 ? -12.054 18.665 7.251 1.00 75.12 129 ALA A CA 1
ATOM 1003 C C . ALA A 1 129 ? -12.544 18.495 5.795 1.00 75.12 129 ALA A C 1
ATOM 1005 O O . ALA A 1 129 ? -12.465 19.430 5.006 1.00 75.12 129 ALA A O 1
ATOM 1006 N N . SER A 1 130 ? -13.070 17.323 5.426 1.00 72.75 130 SER A N 1
ATOM 1007 C CA . SER A 1 130 ? -13.655 17.028 4.106 1.00 72.75 130 SER A CA 1
ATOM 1008 C C . SER A 1 130 ? -15.071 16.460 4.256 1.00 72.75 130 SER A C 1
ATOM 1010 O O . SER A 1 130 ? -15.408 16.043 5.356 1.00 72.75 130 SER A O 1
ATOM 1012 N N . PRO A 1 131 ? -15.916 16.382 3.209 1.00 73.12 131 PRO A N 1
ATOM 1013 C CA . PRO A 1 131 ? -17.247 15.772 3.320 1.00 73.12 131 PRO A CA 1
ATOM 1014 C C . PRO A 1 131 ? -17.212 14.346 3.884 1.00 73.12 131 PRO A C 1
ATOM 1016 O O . PRO A 1 131 ? -17.966 14.021 4.796 1.00 73.12 131 PRO A O 1
ATOM 1019 N N . PHE A 1 132 ? -16.262 13.528 3.422 1.00 68.81 132 PHE A N 1
ATOM 1020 C CA . PHE A 1 132 ? -16.047 12.192 3.974 1.00 68.81 132 PHE A CA 1
ATOM 1021 C C . PHE A 1 132 ? -15.485 12.249 5.398 1.00 68.81 132 PHE A C 1
ATOM 1023 O O . PHE A 1 132 ? -15.946 11.525 6.267 1.00 68.81 132 PHE A O 1
ATOM 1030 N N . GLY A 1 133 ? -14.542 13.149 5.683 1.00 72.81 133 GLY A N 1
ATOM 1031 C CA . GLY A 1 133 ? -14.045 13.360 7.041 1.00 72.81 133 GLY A CA 1
ATOM 1032 C C . GLY A 1 133 ? -15.143 13.825 8.006 1.00 72.81 133 GLY A C 1
ATOM 1033 O O . GLY A 1 133 ? -15.149 13.421 9.160 1.00 72.81 133 GLY A O 1
ATOM 1034 N N . LYS A 1 134 ? -16.090 14.652 7.550 1.00 73.56 134 LYS A N 1
ATOM 1035 C CA . LYS A 1 134 ? -17.281 15.060 8.299 1.00 73.56 134 LYS A CA 1
ATOM 1036 C C . LYS A 1 134 ? -18.206 13.880 8.502 1.00 73.56 134 LYS A C 1
ATOM 1038 O O . LYS A 1 134 ? -18.735 13.773 9.585 1.00 73.56 134 LYS A O 1
ATOM 1043 N N . LEU A 1 135 ? -18.389 12.997 7.524 1.00 68.44 135 LEU A N 1
ATOM 1044 C CA . LEU A 1 135 ? -19.173 11.777 7.715 1.00 68.44 135 LEU A CA 1
ATOM 1045 C C . LE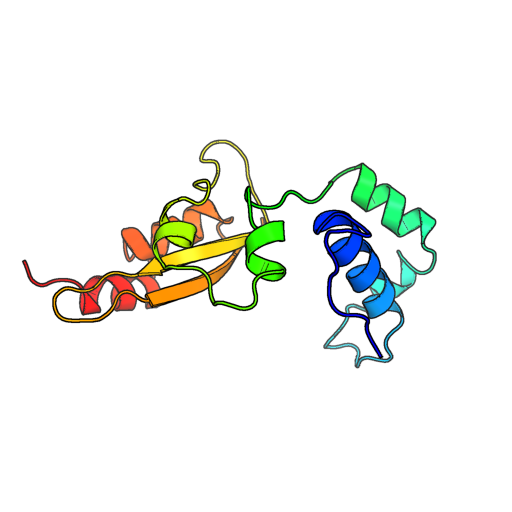U A 1 135 ? -18.522 10.869 8.764 1.00 68.44 135 LEU A C 1
ATOM 1047 O O . LEU A 1 135 ? -19.181 10.476 9.718 1.00 68.44 135 LEU A O 1
ATOM 1051 N N . VAL A 1 136 ? -17.212 10.646 8.651 1.00 70.25 136 VAL A N 1
ATOM 1052 C CA . VAL A 1 136 ? -16.418 9.921 9.649 1.00 70.25 136 VAL A CA 1
ATOM 1053 C C . VAL A 1 136 ? -16.573 10.569 11.029 1.00 70.25 136 VAL A C 1
ATOM 1055 O O . VAL A 1 136 ? -16.945 9.892 11.973 1.00 70.25 136 VAL A O 1
ATOM 1058 N N . ARG A 1 137 ? -16.409 11.890 11.151 1.00 69.50 137 ARG A N 1
ATOM 1059 C CA . ARG A 1 137 ? -16.546 12.608 12.428 1.00 69.50 137 ARG A CA 1
ATOM 1060 C C . ARG A 1 137 ? -17.989 12.655 12.965 1.00 69.50 137 ARG A C 1
ATOM 1062 O O . ARG A 1 137 ? -18.201 12.435 14.148 1.00 69.50 137 ARG A O 1
ATOM 1069 N N . ASN A 1 138 ? -18.977 12.970 12.131 1.00 61.88 138 ASN A N 1
ATOM 1070 C CA . ASN A 1 138 ? -20.375 13.217 12.516 1.00 61.88 138 ASN A CA 1
ATOM 1071 C C . ASN A 1 138 ? -21.125 11.919 12.800 1.00 61.88 138 ASN A C 1
ATOM 1073 O O . ASN A 1 138 ? -22.029 11.903 13.628 1.00 61.88 138 ASN A O 1
ATOM 1077 N N . CYS A 1 139 ? -20.734 10.804 12.177 1.00 55.47 139 CYS A N 1
ATOM 1078 C CA . CYS A 1 139 ? -21.180 9.498 12.643 1.00 55.47 139 CYS A CA 1
ATOM 1079 C C . CYS A 1 139 ? -20.688 9.205 14.073 1.00 55.47 139 CYS A C 1
ATOM 1081 O O . CYS A 1 139 ? -21.176 8.233 14.653 1.00 55.47 139 CYS A O 1
ATOM 1083 N N . TRP A 1 140 ? -19.750 9.998 14.617 1.00 59.03 140 TRP A N 1
ATOM 1084 C CA . TRP A 1 140 ? -18.976 9.762 15.844 1.00 59.03 140 TRP A CA 1
ATOM 1085 C C . TRP A 1 140 ? -19.010 10.918 16.866 1.00 59.03 140 TRP A C 1
ATOM 1087 O O . TRP A 1 140 ? -18.176 10.954 17.768 1.00 59.03 140 TRP A O 1
ATOM 1097 N N . SER A 1 141 ? -19.974 11.838 16.790 1.00 37.53 141 SER A N 1
ATOM 1098 C CA . SER A 1 141 ? -20.211 12.834 17.846 1.00 37.53 141 SER A CA 1
ATOM 1099 C C . SER A 1 141 ? -21.420 12.448 18.702 1.00 37.53 141 SER A C 1
ATOM 1101 O O . SER A 1 141 ? -22.559 12.796 18.391 1.00 37.53 141 SER A O 1
ATOM 1103 N N . SER A 1 142 ? -21.163 11.706 19.779 1.00 32.28 142 SER A N 1
ATOM 1104 C CA . SER A 1 142 ? -22.045 11.603 20.949 1.00 32.28 142 SER A CA 1
ATOM 1105 C C . SER A 1 142 ? -21.166 11.460 22.192 1.00 32.28 142 SER A C 1
ATOM 1107 O O . SER A 1 142 ? -20.904 10.354 22.661 1.00 32.28 142 SER A O 1
ATOM 1109 N N . TRP A 1 143 ? -20.648 12.598 22.640 1.00 37.81 143 TRP A N 1
ATOM 1110 C CA . TRP A 1 143 ? -20.405 12.900 24.046 1.00 37.81 143 TRP A CA 1
ATOM 1111 C C . TRP A 1 143 ? -21.192 14.171 24.334 1.00 37.81 143 TRP A C 1
ATOM 1113 O O . TRP A 1 143 ? -21.122 15.078 23.468 1.00 37.81 143 TRP A O 1
#